Protein AF-A0A2V9LBX5-F1 (afdb_monomer_lite)

Sequence (97 aa):
MRKEGGLKLRGEVLLALDTLKKNPLRSALTILGIVIGITTVITVSAMINGLNDNVLAGIRELGSDTIIAYRFPWASLSRPPSEWFTRKELQPEWADD

Structure (mmCIF, N/CA/C/O backbone):
data_AF-A0A2V9LBX5-F1
#
_entry.id   AF-A0A2V9LBX5-F1
#
loop_
_atom_site.group_PDB
_atom_site.id
_atom_site.type_symbol
_atom_site.label_atom_id
_atom_site.label_alt_id
_atom_site.label_comp_id
_atom_site.label_asym_id
_atom_site.label_entity_id
_atom_site.label_seq_id
_atom_site.pdbx_PDB_ins_code
_atom_site.Cartn_x
_atom_site.Cartn_y
_atom_site.Cartn_z
_atom_site.occupancy
_atom_site.B_iso_or_equiv
_atom_site.auth_seq_id
_atom_site.auth_comp_id
_atom_site.auth_asym_id
_atom_site.auth_atom_id
_atom_site.pdbx_PDB_model_num
ATOM 1 N N . MET A 1 1 ? -31.608 -23.260 14.631 1.00 55.88 1 MET A N 1
ATOM 2 C CA . MET A 1 1 ? 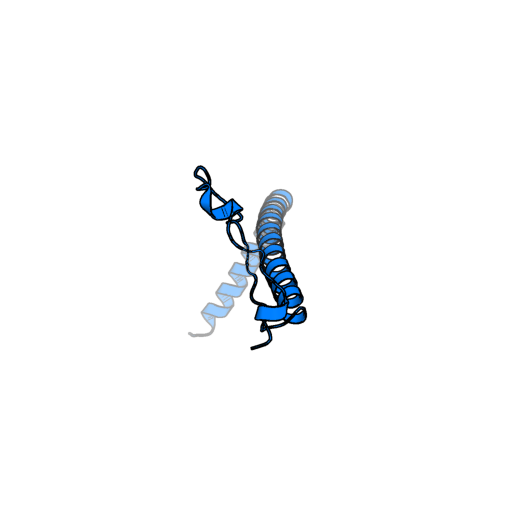-30.171 -23.367 14.975 1.00 55.88 1 MET A CA 1
ATOM 3 C C . MET A 1 1 ? -29.205 -22.510 14.135 1.00 55.88 1 MET A C 1
ATOM 5 O O . MET A 1 1 ? -28.169 -22.147 14.661 1.00 55.88 1 MET A O 1
ATOM 9 N N . ARG A 1 2 ? -29.487 -22.096 12.882 1.00 62.78 2 ARG A N 1
ATOM 10 C CA . ARG A 1 2 ? -28.494 -21.358 12.050 1.00 62.78 2 ARG A CA 1
ATOM 11 C C . ARG A 1 2 ? -28.227 -19.882 12.435 1.00 62.78 2 ARG A C 1
ATOM 13 O O . ARG A 1 2 ? -27.262 -19.304 11.952 1.00 62.78 2 ARG A O 1
ATOM 20 N N . LYS A 1 3 ? -29.050 -19.259 13.293 1.00 62.06 3 LYS A N 1
ATOM 21 C CA . LYS A 1 3 ? -28.905 -17.834 13.677 1.00 62.06 3 LYS A CA 1
ATOM 22 C C . LYS A 1 3 ? -27.942 -17.573 14.848 1.00 62.06 3 LYS A C 1
ATOM 24 O O . LYS A 1 3 ? -27.569 -16.425 15.062 1.00 62.06 3 LYS A O 1
ATOM 29 N N . GLU A 1 4 ? -27.502 -18.603 15.569 1.00 67.69 4 GLU A N 1
ATOM 30 C CA . GLU A 1 4 ? -26.679 -18.430 16.779 1.00 67.69 4 GLU A CA 1
ATOM 31 C C . GLU A 1 4 ? -25.213 -18.093 16.469 1.00 67.69 4 GLU A C 1
ATOM 33 O O . GLU A 1 4 ? -24.595 -17.317 17.193 1.00 67.69 4 GLU A O 1
ATOM 38 N N . GLY A 1 5 ? -24.666 -18.600 15.357 1.00 70.50 5 GLY A N 1
ATOM 39 C CA . GLY A 1 5 ? -23.280 -18.320 14.957 1.00 70.50 5 GLY A CA 1
ATOM 40 C C . GLY A 1 5 ? -23.031 -16.846 14.621 1.00 70.50 5 GLY A C 1
ATOM 41 O O . GLY A 1 5 ? -22.014 -16.283 15.011 1.00 70.50 5 GLY A O 1
ATOM 42 N N . GLY A 1 6 ? -23.997 -16.185 13.973 1.00 76.38 6 GLY A N 1
ATOM 43 C CA . GLY A 1 6 ? -23.882 -14.766 13.625 1.00 76.38 6 GLY A CA 1
ATOM 44 C C . GLY A 1 6 ? -23.916 -13.831 14.839 1.00 76.38 6 GLY A C 1
ATOM 45 O O . GLY A 1 6 ? -23.275 -12.786 14.820 1.00 76.38 6 GLY A O 1
ATOM 46 N N . LEU A 1 7 ? -24.631 -14.200 15.907 1.00 79.88 7 LEU A N 1
ATOM 47 C CA . LEU A 1 7 ? -24.694 -13.398 17.133 1.00 79.88 7 LEU A CA 1
ATOM 48 C C . LEU A 1 7 ? -23.397 -13.518 17.951 1.00 79.88 7 LEU A C 1
ATOM 50 O O . LEU A 1 7 ? -22.921 -12.522 18.492 1.00 79.88 7 LEU A O 1
ATOM 54 N N . LYS A 1 8 ? -22.802 -14.719 17.978 1.00 83.88 8 LYS A N 1
ATOM 55 C CA . LYS A 1 8 ? -21.523 -14.987 18.653 1.00 83.88 8 LYS A CA 1
ATOM 56 C C . LYS A 1 8 ? -20.372 -14.203 18.024 1.00 83.88 8 LYS A C 1
ATOM 58 O O . LYS A 1 8 ? -19.694 -13.471 18.735 1.00 83.88 8 LYS A O 1
ATOM 63 N N . LEU A 1 9 ? -20.244 -14.241 16.694 1.00 87.06 9 LEU A N 1
ATOM 64 C CA . LEU A 1 9 ? -19.219 -13.479 15.966 1.00 87.06 9 LEU A CA 1
ATOM 65 C C . LEU A 1 9 ? -19.304 -11.972 16.247 1.00 87.06 9 LEU A C 1
ATOM 67 O O . LEU A 1 9 ? -18.288 -11.307 16.420 1.00 87.06 9 LEU A O 1
ATOM 71 N N . ARG A 1 10 ? -20.522 -11.422 16.340 1.00 87.62 10 ARG A N 1
ATOM 72 C CA . ARG A 1 10 ? -20.717 -9.999 16.659 1.00 87.62 10 ARG A CA 1
ATOM 73 C C . ARG A 1 10 ? -20.268 -9.6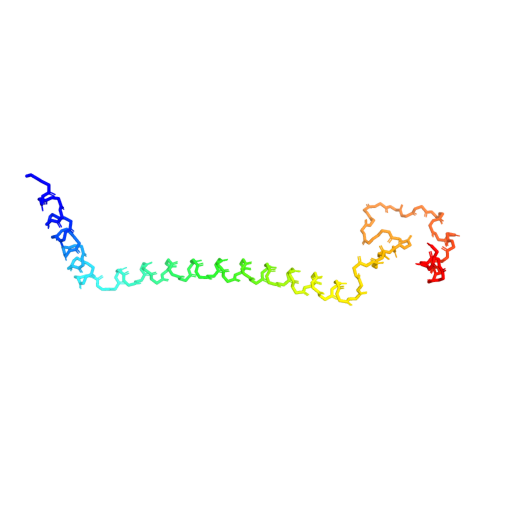61 18.080 1.00 87.62 10 ARG A C 1
ATOM 75 O O . ARG A 1 10 ? -19.652 -8.617 18.264 1.00 87.62 10 ARG A O 1
ATOM 82 N N . GLY A 1 11 ? -20.555 -10.522 19.058 1.00 88.94 11 GLY A N 1
ATOM 83 C CA . GLY A 1 11 ? -20.113 -10.336 20.443 1.00 88.94 11 GLY A CA 1
ATOM 84 C C . GLY A 1 11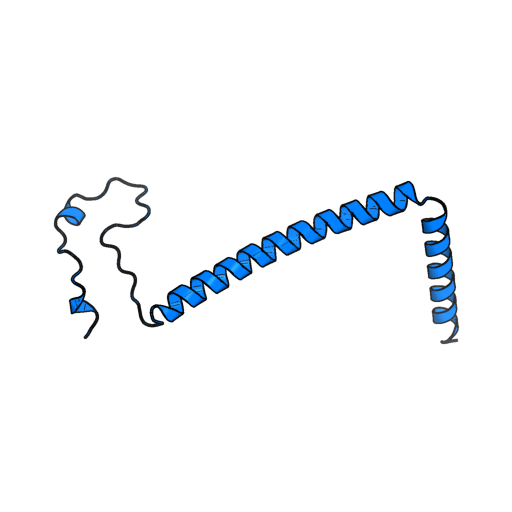 ? -18.594 -10.433 20.598 1.00 88.94 11 GLY A C 1
ATOM 85 O O . GLY A 1 11 ? -17.990 -9.603 21.274 1.00 88.94 11 GLY A O 1
ATOM 86 N N . GLU A 1 12 ? -17.969 -11.391 19.914 1.00 90.12 12 GLU A N 1
ATOM 87 C CA . GLU A 1 12 ? -16.516 -11.593 19.934 1.00 90.12 12 GLU A CA 1
ATOM 88 C C . GLU A 1 12 ? -15.755 -10.428 19.288 1.00 90.12 12 GLU A C 1
ATOM 90 O O . GLU A 1 12 ? -14.775 -9.944 19.856 1.00 90.12 12 GLU A O 1
ATOM 95 N N . VAL A 1 13 ? -16.239 -9.902 18.155 1.00 90.69 13 VAL A N 1
ATOM 96 C CA . VAL A 1 13 ? -15.660 -8.703 17.520 1.00 90.69 13 VAL A CA 1
ATOM 97 C C . VAL A 1 13 ? -15.784 -7.483 18.433 1.00 90.69 13 VAL A C 1
ATOM 99 O O . VAL A 1 13 ? -14.830 -6.716 18.563 1.00 90.69 13 VAL A O 1
ATOM 102 N N . LEU A 1 14 ? -16.928 -7.308 19.103 1.00 90.56 14 LEU A N 1
ATOM 103 C CA . LEU A 1 14 ? -17.125 -6.196 20.035 1.00 90.56 14 LEU A CA 1
ATOM 104 C C . LEU A 1 14 ? -16.145 -6.266 21.217 1.00 90.56 14 LEU A C 1
ATOM 106 O O . LEU A 1 14 ? -15.557 -5.254 21.592 1.00 90.56 14 LEU A O 1
ATOM 110 N N . LEU A 1 15 ? -15.935 -7.465 21.768 1.00 90.38 15 LEU A N 1
ATOM 111 C CA . LEU A 1 15 ? -15.006 -7.706 22.874 1.00 90.38 15 LEU A CA 1
ATOM 112 C C . LEU A 1 15 ? -13.543 -7.459 22.464 1.00 90.38 15 LEU A C 1
ATOM 114 O O . LEU A 1 15 ? -12.764 -6.871 23.221 1.00 90.38 15 LEU A O 1
ATOM 118 N N . ALA A 1 16 ? -13.165 -7.871 21.253 1.00 86.81 16 ALA A N 1
ATOM 119 C CA . ALA A 1 16 ? -11.838 -7.613 20.703 1.00 86.81 16 ALA A CA 1
ATOM 120 C C . ALA A 1 16 ? -11.584 -6.105 20.513 1.00 86.81 16 ALA A C 1
ATOM 122 O O . ALA A 1 16 ? -10.515 -5.607 20.876 1.00 86.81 16 ALA A O 1
ATOM 123 N N . LEU A 1 17 ? -12.579 -5.360 20.017 1.00 87.75 17 LEU A N 1
ATOM 124 C CA . LEU A 1 17 ? -12.510 -3.900 19.875 1.00 87.75 17 LEU A CA 1
ATOM 125 C C . LEU A 1 17 ? -12.385 -3.185 21.227 1.00 87.75 17 LEU A C 1
ATOM 127 O O . LEU A 1 17 ? -11.599 -2.244 21.352 1.00 87.75 17 LEU A O 1
ATOM 131 N N . ASP A 1 18 ? -13.101 -3.649 22.252 1.00 87.75 18 ASP A N 1
ATOM 132 C CA . ASP A 1 18 ? -12.991 -3.099 23.608 1.00 87.75 18 ASP A CA 1
ATOM 133 C C . ASP A 1 18 ? -11.589 -3.332 24.203 1.00 87.75 18 ASP A C 1
ATOM 135 O O . ASP A 1 18 ? -10.989 -2.454 24.828 1.00 87.75 18 ASP A O 1
ATOM 139 N N . THR A 1 19 ? -10.995 -4.489 23.902 1.00 84.12 19 THR A N 1
ATOM 140 C CA . THR A 1 19 ? -9.632 -4.838 24.324 1.00 84.12 19 THR A CA 1
ATOM 141 C C . THR A 1 19 ? -8.567 -3.970 23.639 1.00 84.12 19 THR A C 1
ATOM 143 O O . THR A 1 19 ? -7.633 -3.509 24.301 1.00 84.12 19 THR A O 1
ATOM 146 N N . LEU A 1 20 ? -8.722 -3.680 22.341 1.00 84.38 20 LEU A N 1
ATOM 147 C CA . LEU A 1 20 ? -7.851 -2.755 21.598 1.00 84.38 20 LEU A CA 1
ATOM 148 C C . LEU A 1 20 ? -7.889 -1.339 22.195 1.00 84.38 20 LEU A C 1
ATOM 150 O O . LEU A 1 20 ? -6.851 -0.681 22.303 1.00 84.38 20 LEU A O 1
ATOM 154 N N . LYS A 1 21 ? -9.070 -0.895 22.640 1.00 83.00 21 LYS A N 1
ATOM 155 C CA . LYS A 1 21 ? -9.292 0.431 23.234 1.00 83.00 21 LYS A CA 1
ATOM 156 C C . LYS A 1 21 ? -8.755 0.554 24.667 1.00 83.00 21 LYS A C 1
ATOM 158 O O . LYS A 1 21 ? -8.386 1.652 25.076 1.00 83.00 21 LYS A O 1
ATOM 163 N N . LYS A 1 22 ? -8.639 -0.557 25.407 1.00 86.56 22 LYS A N 1
ATOM 164 C CA . LYS A 1 22 ? -8.030 -0.608 26.753 1.00 86.56 22 LYS A CA 1
ATOM 165 C C . LYS A 1 22 ? -6.531 -0.289 26.772 1.00 86.56 22 LYS A C 1
ATOM 167 O O . LYS A 1 22 ? -6.050 0.238 27.767 1.00 86.56 22 LYS A O 1
ATOM 172 N N . ASN A 1 23 ? -5.791 -0.603 25.703 1.00 86.88 23 ASN A N 1
ATOM 173 C CA . ASN A 1 23 ? -4.344 -0.359 25.605 1.00 86.88 23 ASN A CA 1
ATOM 174 C C . ASN A 1 23 ? -3.984 0.338 24.280 1.00 86.88 23 ASN A C 1
ATOM 176 O O . ASN A 1 23 ? -3.442 -0.301 23.370 1.00 86.88 23 ASN A O 1
ATOM 180 N N . PRO A 1 24 ? -4.256 1.650 24.159 1.00 82.25 24 PRO A N 1
ATOM 181 C CA . PRO A 1 24 ? -4.142 2.362 22.889 1.00 82.25 24 PRO A CA 1
ATOM 182 C C . PRO A 1 24 ? -2.698 2.460 22.382 1.00 82.25 24 PRO A C 1
ATOM 184 O O . PRO A 1 24 ? -2.471 2.287 21.192 1.00 82.25 24 PRO A O 1
ATOM 187 N N . LEU A 1 25 ? -1.706 2.658 23.260 1.00 89.50 25 LEU A N 1
ATOM 188 C CA . LEU A 1 25 ? -0.300 2.805 22.852 1.00 89.50 25 LEU A CA 1
ATOM 189 C C . LEU A 1 25 ? 0.272 1.525 22.227 1.00 89.50 25 LEU A C 1
ATOM 191 O O . LEU A 1 25 ? 0.913 1.570 21.180 1.00 89.50 25 LEU A O 1
ATOM 195 N N . ARG A 1 26 ? 0.015 0.371 22.850 1.00 91.00 26 ARG A N 1
ATOM 196 C CA . ARG A 1 26 ? 0.539 -0.922 22.387 1.00 91.00 26 ARG A CA 1
ATOM 197 C C . ARG A 1 26 ? -0.127 -1.365 21.085 1.00 91.00 26 ARG A C 1
ATOM 199 O O . ARG A 1 26 ? 0.547 -1.793 20.151 1.00 91.00 26 ARG A O 1
ATOM 206 N N . SER A 1 27 ? -1.449 -1.243 21.022 1.00 90.12 27 SER A N 1
ATOM 207 C CA . SER A 1 27 ? -2.226 -1.617 19.841 1.00 90.12 27 SER A CA 1
ATOM 208 C C . SER A 1 27 ? -1.930 -0.688 18.661 1.00 90.12 27 SER A C 1
ATOM 210 O O . SER A 1 27 ? -1.717 -1.162 17.552 1.00 90.12 27 SER A O 1
ATOM 212 N N . ALA A 1 28 ? -1.821 0.626 18.890 1.00 91.00 28 ALA A N 1
ATOM 213 C CA . ALA A 1 28 ? -1.505 1.572 17.823 1.00 91.00 28 ALA A CA 1
ATOM 214 C C . ALA A 1 28 ? -0.096 1.357 17.258 1.00 91.00 28 ALA A C 1
ATOM 216 O O . ALA A 1 28 ? 0.058 1.307 16.043 1.00 91.00 28 ALA A O 1
ATOM 217 N N . LEU A 1 29 ? 0.921 1.180 18.110 1.00 93.62 29 LEU A N 1
ATOM 218 C CA . LEU A 1 29 ? 2.305 1.030 17.651 1.00 93.62 29 LEU A CA 1
ATOM 219 C C . LEU A 1 29 ? 2.519 -0.255 16.833 1.00 93.62 29 LEU A C 1
ATOM 221 O O . LEU A 1 29 ? 3.256 -0.246 15.850 1.00 93.62 29 LEU A O 1
ATOM 225 N N . THR A 1 30 ? 1.849 -1.349 17.203 1.00 93.25 30 THR A N 1
ATOM 226 C CA . THR A 1 30 ? 1.922 -2.619 16.458 1.00 93.25 30 THR A CA 1
ATOM 227 C C . THR A 1 30 ? 1.236 -2.527 15.098 1.00 93.25 30 THR A C 1
ATOM 229 O O . THR A 1 30 ? 1.818 -2.934 14.094 1.00 93.25 30 THR A O 1
ATOM 232 N N . ILE A 1 31 ? 0.042 -1.929 15.039 1.00 94.25 31 ILE A N 1
ATOM 233 C CA . ILE A 1 31 ? -0.668 -1.688 13.777 1.00 94.25 31 ILE A CA 1
ATOM 234 C C . ILE A 1 31 ? 0.148 -0.748 12.885 1.00 94.25 31 ILE A C 1
ATOM 236 O O . ILE A 1 31 ? 0.332 -1.037 11.707 1.00 94.25 31 ILE A O 1
ATOM 240 N N . LEU A 1 32 ? 0.696 0.334 13.445 1.00 95.44 32 LEU A N 1
ATOM 241 C CA . LEU A 1 32 ? 1.532 1.286 12.715 1.00 95.44 32 LEU A CA 1
ATOM 242 C C . LEU A 1 32 ? 2.759 0.596 12.103 1.00 95.44 32 LEU A C 1
ATOM 244 O O . LEU A 1 32 ? 3.043 0.790 10.925 1.00 95.44 32 LEU A O 1
ATOM 248 N N . GLY A 1 33 ? 3.454 -0.246 12.874 1.00 96.00 33 GLY A N 1
ATOM 249 C CA . GLY A 1 33 ? 4.614 -0.992 12.386 1.00 96.00 33 GLY A CA 1
ATOM 250 C C . GLY A 1 33 ? 4.274 -1.920 11.218 1.00 96.00 33 GLY A C 1
ATOM 251 O O . GLY A 1 33 ? 4.976 -1.919 10.207 1.00 96.00 33 GLY A O 1
ATOM 252 N N . ILE A 1 34 ? 3.166 -2.662 11.320 1.00 96.56 34 ILE A N 1
ATOM 253 C CA . ILE A 1 34 ? 2.692 -3.548 10.247 1.00 96.56 34 ILE A CA 1
ATOM 254 C C . ILE A 1 34 ? 2.313 -2.738 9.001 1.00 96.56 34 ILE A C 1
ATOM 256 O O . ILE A 1 34 ? 2.714 -3.093 7.894 1.00 96.56 34 ILE A O 1
ATOM 260 N N . VAL A 1 35 ? 1.583 -1.631 9.168 1.00 97.12 35 VAL A N 1
ATOM 261 C CA . VAL A 1 35 ? 1.167 -0.765 8.056 1.00 97.12 35 VAL A CA 1
ATOM 262 C C . VAL A 1 35 ? 2.381 -0.188 7.338 1.00 97.12 35 VAL A C 1
ATOM 264 O O . VAL A 1 35 ? 2.451 -0.283 6.115 1.00 97.12 35 VAL A O 1
ATOM 267 N N . ILE A 1 36 ? 3.360 0.355 8.067 1.00 96.69 36 ILE A N 1
ATOM 268 C CA . ILE A 1 36 ? 4.586 0.893 7.465 1.00 96.69 36 ILE A CA 1
ATOM 269 C C . ILE A 1 36 ? 5.337 -0.215 6.715 1.00 96.69 36 ILE A C 1
ATOM 271 O O . ILE A 1 36 ? 5.708 -0.015 5.562 1.00 96.69 36 ILE A O 1
ATOM 275 N N . GLY A 1 37 ? 5.505 -1.395 7.321 1.00 96.69 37 GLY A N 1
ATOM 276 C CA . GLY A 1 37 ? 6.223 -2.512 6.702 1.00 96.69 37 GLY A CA 1
ATOM 277 C C . GLY A 1 37 ? 5.571 -3.026 5.416 1.00 96.69 37 GLY A C 1
ATOM 278 O O . GLY A 1 37 ? 6.251 -3.242 4.419 1.00 96.69 37 GLY A O 1
ATOM 279 N N . ILE A 1 38 ? 4.248 -3.191 5.402 1.00 97.00 38 ILE A N 1
ATOM 280 C CA . ILE A 1 38 ? 3.536 -3.657 4.205 1.00 97.00 38 ILE A CA 1
ATOM 281 C C . ILE A 1 38 ? 3.532 -2.566 3.126 1.00 97.00 38 ILE A C 1
ATOM 283 O O . ILE A 1 38 ? 3.749 -2.856 1.950 1.00 97.00 38 ILE A O 1
ATOM 287 N N . THR A 1 39 ? 3.344 -1.302 3.515 1.00 97.38 39 THR A N 1
ATOM 288 C CA . THR A 1 39 ? 3.278 -0.182 2.564 1.00 97.38 39 THR A CA 1
ATOM 289 C C . THR A 1 39 ? 4.604 0.018 1.833 1.00 97.38 39 THR A C 1
ATOM 291 O O . THR A 1 39 ? 4.595 0.248 0.624 1.00 97.38 39 THR A O 1
ATOM 294 N N . THR A 1 40 ? 5.750 -0.112 2.511 1.00 97.25 40 THR A N 1
ATOM 295 C CA . THR A 1 40 ? 7.067 0.022 1.863 1.00 97.25 40 THR A CA 1
ATOM 296 C C . THR A 1 40 ? 7.318 -1.100 0.861 1.00 97.25 40 THR A C 1
ATOM 298 O O . THR A 1 40 ? 7.735 -0.823 -0.262 1.00 97.25 40 THR A O 1
ATOM 301 N N . VAL A 1 41 ? 6.995 -2.348 1.211 1.00 97.38 41 VAL A N 1
ATOM 302 C CA . VAL A 1 41 ? 7.146 -3.499 0.305 1.00 97.38 41 VAL A CA 1
ATOM 303 C C . VAL A 1 41 ? 6.263 -3.349 -0.935 1.00 97.38 41 VAL A C 1
ATOM 305 O O . VAL A 1 41 ? 6.740 -3.558 -2.053 1.00 97.38 41 VAL A O 1
ATOM 308 N N . ILE A 1 42 ? 5.001 -2.939 -0.762 1.00 96.88 42 ILE A N 1
ATOM 309 C CA . ILE A 1 42 ? 4.088 -2.680 -1.886 1.00 96.88 42 ILE A CA 1
ATOM 310 C C . ILE A 1 42 ? 4.623 -1.538 -2.752 1.00 96.88 42 ILE A C 1
ATOM 312 O O . ILE A 1 42 ? 4.671 -1.680 -3.970 1.00 96.88 42 ILE A O 1
ATOM 316 N N . THR A 1 43 ? 5.072 -0.438 -2.142 1.00 97.12 43 THR A N 1
ATOM 317 C CA . THR A 1 43 ? 5.604 0.730 -2.863 1.00 97.12 43 THR A CA 1
ATOM 318 C C . THR A 1 43 ? 6.818 0.367 -3.708 1.00 97.12 43 THR A C 1
ATOM 320 O O . THR A 1 43 ? 6.857 0.693 -4.890 1.00 97.12 43 THR A O 1
ATOM 323 N N . VAL A 1 44 ? 7.794 -0.341 -3.135 1.00 97.12 44 VAL A N 1
ATOM 324 C CA . VAL A 1 44 ? 9.001 -0.757 -3.863 1.00 97.12 44 VAL A CA 1
ATOM 325 C C . VAL A 1 44 ? 8.642 -1.715 -4.997 1.00 97.12 44 VAL A C 1
ATOM 327 O O . VAL A 1 44 ? 9.111 -1.535 -6.117 1.00 97.12 44 VAL A O 1
ATOM 330 N N . SER A 1 45 ? 7.759 -2.684 -4.747 1.00 96.25 45 SER A N 1
ATOM 331 C CA . SER A 1 45 ? 7.314 -3.627 -5.782 1.00 96.25 45 SER A CA 1
ATOM 332 C C . SER A 1 45 ? 6.590 -2.911 -6.927 1.00 96.25 45 SER A C 1
ATOM 334 O O . SER A 1 45 ? 6.868 -3.163 -8.097 1.00 96.25 45 SER A O 1
ATOM 336 N N . ALA A 1 46 ? 5.696 -1.977 -6.596 1.00 94.81 46 ALA A N 1
ATOM 337 C CA . ALA A 1 46 ? 4.974 -1.167 -7.570 1.00 94.81 46 ALA A CA 1
ATOM 338 C C . ALA A 1 46 ? 5.915 -0.253 -8.363 1.00 94.81 46 ALA A C 1
ATOM 340 O O . ALA A 1 46 ? 5.748 -0.113 -9.569 1.00 94.81 46 ALA A O 1
ATOM 341 N N . MET A 1 47 ? 6.926 0.327 -7.714 1.00 94.62 47 MET A N 1
ATOM 342 C CA . MET A 1 47 ? 7.929 1.158 -8.372 1.00 94.62 47 MET A CA 1
ATOM 343 C C . MET A 1 47 ? 8.788 0.351 -9.349 1.00 94.62 47 MET A C 1
ATOM 345 O O . MET A 1 47 ? 9.013 0.809 -10.463 1.00 94.62 47 MET A O 1
ATOM 349 N N . ILE A 1 48 ? 9.242 -0.846 -8.965 1.00 91.56 48 ILE A N 1
ATOM 350 C CA . ILE A 1 48 ? 10.033 -1.725 -9.842 1.00 91.56 48 ILE A CA 1
ATOM 351 C C . ILE A 1 48 ? 9.215 -2.124 -11.071 1.00 91.56 48 ILE A C 1
ATOM 353 O O . ILE A 1 48 ? 9.687 -1.979 -12.197 1.00 91.56 48 ILE A O 1
ATOM 357 N N . ASN A 1 49 ? 7.983 -2.589 -10.860 1.00 89.31 49 ASN A N 1
ATOM 358 C CA . ASN A 1 49 ? 7.107 -3.001 -11.954 1.00 89.31 49 ASN A CA 1
ATOM 359 C C . ASN A 1 49 ? 6.734 -1.812 -12.843 1.00 89.31 49 ASN A C 1
ATOM 361 O O . ASN A 1 49 ? 6.839 -1.901 -14.060 1.00 89.31 49 ASN A O 1
ATOM 365 N N . GLY A 1 50 ? 6.390 -0.675 -12.237 1.00 87.00 50 GLY A N 1
ATOM 366 C CA . GLY A 1 50 ? 6.077 0.550 -12.959 1.00 87.00 50 GLY A CA 1
ATOM 367 C C . GLY A 1 50 ? 7.259 1.049 -13.783 1.00 87.00 50 GLY A C 1
ATOM 368 O O . GLY A 1 50 ? 7.077 1.425 -14.934 1.00 87.00 50 GLY A O 1
ATOM 369 N N . LEU A 1 51 ? 8.478 1.023 -13.244 1.00 85.06 51 LEU A N 1
ATOM 370 C CA . LEU A 1 51 ? 9.669 1.418 -13.992 1.00 85.06 51 LEU A CA 1
ATOM 371 C C . LEU A 1 51 ? 9.955 0.455 -15.147 1.00 85.06 51 LEU A C 1
ATOM 373 O O . LEU A 1 51 ? 10.252 0.915 -16.243 1.00 85.06 51 LEU A O 1
ATOM 377 N N . ASN A 1 52 ? 9.831 -0.856 -14.927 1.00 81.12 52 ASN A N 1
ATOM 378 C CA . ASN A 1 52 ? 10.001 -1.851 -15.984 1.00 81.12 52 ASN A CA 1
ATOM 379 C C . ASN A 1 52 ? 8.995 -1.626 -17.122 1.00 81.12 52 ASN A C 1
ATOM 381 O O . ASN A 1 52 ? 9.394 -1.526 -18.278 1.00 81.12 52 ASN A O 1
ATOM 385 N N . ASP A 1 53 ? 7.718 -1.429 -16.791 1.00 80.56 53 ASP A N 1
ATOM 386 C CA . ASP A 1 53 ? 6.669 -1.160 -17.775 1.00 80.56 53 ASP A CA 1
ATOM 387 C C . ASP A 1 53 ? 6.881 0.169 -18.510 1.00 80.56 53 ASP A C 1
ATOM 389 O O . ASP A 1 53 ? 6.704 0.221 -19.723 1.00 80.56 53 ASP A O 1
ATOM 393 N N . ASN A 1 54 ? 7.309 1.233 -17.820 1.00 78.44 54 ASN A N 1
ATOM 394 C CA . ASN A 1 54 ? 7.599 2.525 -18.454 1.00 78.44 54 ASN A CA 1
ATOM 395 C C . ASN A 1 54 ? 8.820 2.449 -19.384 1.00 78.44 54 ASN A C 1
ATOM 397 O O . ASN A 1 54 ? 8.797 3.011 -20.476 1.00 78.44 54 ASN A O 1
ATOM 401 N N . VAL A 1 55 ? 9.877 1.738 -18.983 1.00 74.75 55 VAL A N 1
ATOM 402 C CA . VAL A 1 55 ? 11.069 1.533 -19.819 1.00 74.75 55 VAL A CA 1
ATOM 403 C C . VAL A 1 55 ? 10.733 0.649 -21.021 1.00 74.75 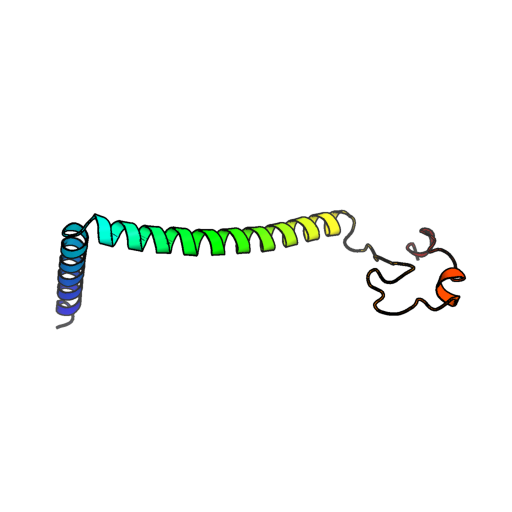55 VAL A C 1
ATOM 405 O O . VAL A 1 55 ? 11.092 0.991 -22.142 1.00 74.75 55 VAL A O 1
ATOM 408 N N . LEU A 1 56 ? 9.992 -0.446 -20.823 1.00 69.31 56 LEU A N 1
ATOM 409 C CA . LEU A 1 56 ? 9.498 -1.301 -21.906 1.00 69.31 56 LEU A CA 1
ATOM 410 C C . LEU A 1 56 ? 8.578 -0.537 -22.862 1.00 69.31 56 LEU A C 1
ATOM 412 O O . LEU A 1 56 ? 8.673 -0.735 -24.068 1.00 69.31 56 LEU A O 1
ATOM 416 N N . ALA A 1 57 ? 7.699 0.326 -22.351 1.00 68.62 57 ALA A N 1
ATOM 417 C CA . ALA A 1 57 ? 6.822 1.158 -23.168 1.00 68.62 57 ALA A CA 1
ATOM 418 C C . ALA A 1 57 ? 7.621 2.173 -23.994 1.00 68.62 57 ALA A C 1
ATOM 420 O O . ALA A 1 57 ? 7.417 2.246 -25.201 1.00 68.62 57 ALA A O 1
ATOM 421 N N . GLY A 1 58 ? 8.588 2.865 -23.384 1.00 67.00 58 GLY A N 1
ATOM 422 C CA . GLY A 1 58 ? 9.467 3.794 -24.098 1.00 67.00 58 GLY A CA 1
ATOM 423 C C . GLY A 1 58 ? 10.331 3.100 -25.156 1.00 67.00 58 GLY A C 1
ATOM 424 O O . GLY A 1 58 ? 10.482 3.609 -26.261 1.00 67.00 58 GLY A O 1
ATOM 425 N N . ILE A 1 59 ? 10.842 1.897 -24.870 1.00 65.06 59 ILE A N 1
ATOM 426 C CA . ILE A 1 59 ? 11.563 1.075 -25.858 1.00 65.06 59 ILE A CA 1
ATOM 427 C C . ILE A 1 59 ? 10.631 0.629 -26.994 1.00 65.06 59 ILE A C 1
ATOM 429 O O . ILE A 1 59 ? 11.037 0.633 -28.150 1.00 65.06 59 ILE A O 1
ATOM 433 N N . ARG A 1 60 ? 9.378 0.270 -26.697 1.00 62.25 60 ARG A N 1
ATOM 434 C CA . ARG A 1 60 ? 8.388 -0.113 -27.718 1.00 62.25 60 ARG A CA 1
ATOM 435 C C . ARG A 1 60 ? 7.952 1.063 -28.590 1.00 62.25 60 ARG A C 1
ATOM 437 O O . ARG A 1 60 ? 7.725 0.862 -29.779 1.00 62.25 60 ARG A O 1
ATOM 444 N N . GLU A 1 61 ? 7.855 2.270 -28.035 1.00 60.69 61 GLU A N 1
ATOM 445 C CA . GLU A 1 61 ? 7.600 3.497 -28.805 1.00 60.69 61 GLU A CA 1
ATOM 446 C C . GLU A 1 61 ? 8.772 3.865 -29.720 1.00 60.69 61 GLU A C 1
ATOM 448 O O . GLU A 1 61 ? 8.553 4.403 -30.802 1.00 60.69 61 GLU A O 1
ATOM 453 N N . LEU A 1 62 ? 10.002 3.498 -29.345 1.00 62.16 62 LEU A N 1
ATOM 454 C CA . LEU A 1 62 ? 11.178 3.561 -30.221 1.00 62.16 62 LEU A CA 1
ATOM 455 C C . LEU A 1 62 ? 11.178 2.478 -31.323 1.00 62.16 62 LEU A C 1
ATOM 457 O O . LEU A 1 62 ? 12.131 2.398 -32.095 1.00 62.16 62 LEU A O 1
ATOM 461 N N . GLY A 1 63 ? 10.117 1.671 -31.425 1.00 53.31 63 GLY A N 1
ATOM 462 C CA . GLY A 1 63 ? 9.905 0.675 -32.469 1.00 53.31 63 GLY A CA 1
ATOM 463 C C . GLY A 1 63 ? 9.847 -0.741 -31.902 1.00 53.31 63 GLY A C 1
ATOM 464 O O . GLY A 1 63 ? 10.833 -1.275 -31.401 1.00 53.31 63 GLY A O 1
ATOM 465 N N . SER A 1 64 ? 8.694 -1.398 -32.056 1.00 53.75 64 SER A N 1
ATOM 466 C CA . SER A 1 64 ? 8.500 -2.833 -31.781 1.00 53.75 64 SER A CA 1
ATOM 467 C C . SER A 1 64 ? 9.326 -3.757 -32.699 1.00 53.75 64 SER A C 1
ATOM 469 O O . SER A 1 64 ? 9.217 -4.975 -32.570 1.00 53.75 64 SER A O 1
ATOM 471 N N . ASP A 1 65 ? 10.134 -3.184 -33.594 1.00 55.62 65 ASP A N 1
ATOM 472 C CA . ASP A 1 65 ? 10.994 -3.869 -34.563 1.00 55.62 65 ASP A CA 1
ATOM 473 C C . ASP A 1 65 ? 12.462 -3.398 -34.471 1.00 55.62 65 ASP A C 1
ATOM 475 O O . ASP A 1 65 ? 13.233 -3.478 -35.420 1.00 55.62 65 ASP A O 1
ATOM 479 N N . THR A 1 66 ? 12.880 -2.854 -33.324 1.00 53.12 66 THR A N 1
ATOM 480 C CA . THR A 1 66 ? 14.254 -2.359 -33.156 1.00 53.12 66 THR A CA 1
ATOM 481 C C . THR A 1 66 ? 15.170 -3.476 -32.644 1.00 53.12 66 THR A C 1
ATOM 483 O O . THR A 1 66 ? 15.191 -3.800 -31.453 1.00 53.12 66 THR A O 1
ATOM 486 N N . ILE A 1 67 ? 15.962 -4.065 -33.547 1.00 56.59 67 ILE A N 1
ATOM 487 C CA . ILE A 1 67 ? 17.043 -5.004 -33.211 1.00 56.59 67 ILE A CA 1
ATOM 488 C C . ILE A 1 67 ? 18.182 -4.232 -32.531 1.00 56.59 67 ILE A C 1
ATOM 490 O O . ILE A 1 67 ? 18.884 -3.435 -33.150 1.00 56.59 67 ILE A O 1
ATOM 494 N N . ILE A 1 68 ? 18.406 -4.495 -31.243 1.00 56.97 68 ILE A N 1
ATOM 495 C CA . ILE A 1 68 ? 19.501 -3.885 -30.483 1.00 56.97 68 ILE A CA 1
ATOM 496 C C . ILE A 1 68 ? 20.770 -4.734 -30.661 1.00 56.97 68 ILE A C 1
ATOM 498 O O . ILE A 1 68 ? 21.004 -5.700 -29.932 1.00 56.97 68 ILE A O 1
ATOM 502 N N . ALA A 1 69 ? 21.589 -4.385 -31.655 1.00 59.88 69 ALA A N 1
ATOM 503 C CA . ALA A 1 69 ? 22.846 -5.067 -31.957 1.00 59.88 69 ALA A CA 1
ATOM 504 C C . ALA A 1 69 ? 24.052 -4.356 -31.314 1.00 59.88 69 ALA A C 1
ATOM 506 O O . ALA A 1 69 ? 24.298 -3.174 -31.545 1.00 59.88 69 ALA A O 1
ATOM 507 N N . TYR A 1 70 ? 24.854 -5.096 -30.544 1.00 57.72 70 TYR A N 1
ATOM 508 C CA . TYR A 1 70 ? 26.092 -4.597 -29.942 1.00 57.72 70 TYR A CA 1
ATOM 509 C C . TYR A 1 70 ? 27.309 -5.294 -30.562 1.00 57.72 70 TYR A C 1
ATOM 511 O O . TYR A 1 70 ? 27.392 -6.521 -30.579 1.00 57.72 70 TYR A O 1
ATOM 519 N N . ARG A 1 71 ? 28.296 -4.519 -31.037 1.00 53.28 71 ARG A N 1
ATOM 520 C CA . ARG A 1 71 ? 29.560 -5.046 -31.601 1.00 53.28 71 ARG A CA 1
ATOM 521 C C . ARG A 1 71 ? 30.402 -5.807 -30.565 1.00 53.28 71 ARG A C 1
ATOM 523 O O . ARG A 1 71 ? 31.124 -6.739 -30.924 1.00 53.28 71 ARG A O 1
ATOM 530 N N . PHE A 1 72 ? 30.281 -5.427 -29.292 1.00 62.56 72 PHE A N 1
ATOM 531 C CA . PHE A 1 72 ? 30.957 -6.037 -28.149 1.00 62.56 72 PHE A CA 1
ATOM 532 C C . PHE A 1 72 ? 29.932 -6.361 -27.052 1.00 62.56 72 PHE A C 1
ATOM 534 O O . PHE A 1 72 ? 29.044 -5.542 -26.809 1.00 62.56 72 PHE A O 1
ATOM 541 N N . PRO A 1 73 ? 30.030 -7.521 -26.376 1.00 61.62 73 PRO A N 1
ATOM 542 C CA . PRO A 1 73 ? 29.128 -7.845 -25.278 1.00 61.62 73 PRO A CA 1
ATOM 543 C C . PRO A 1 73 ? 29.296 -6.835 -24.135 1.00 61.62 73 PRO A C 1
ATOM 545 O O . PRO A 1 73 ? 30.406 -6.595 -23.664 1.00 61.62 73 PRO A O 1
ATOM 548 N N . TRP A 1 74 ? 28.176 -6.276 -23.672 1.00 61.47 74 TRP A N 1
ATOM 549 C CA . TRP A 1 74 ? 28.093 -5.301 -22.574 1.00 61.47 74 TRP A CA 1
ATOM 550 C C . TRP A 1 74 ? 28.697 -5.777 -21.241 1.00 61.47 74 TRP A C 1
ATOM 552 O O . TRP A 1 74 ? 29.114 -4.961 -20.425 1.00 61.47 74 TRP A O 1
ATOM 562 N N . ALA A 1 75 ? 28.807 -7.092 -21.042 1.00 60.06 75 ALA A N 1
ATOM 563 C CA . ALA A 1 75 ? 29.538 -7.704 -19.943 1.00 60.06 75 ALA A CA 1
ATOM 564 C C . ALA A 1 75 ? 30.431 -8.824 -20.494 1.00 60.06 75 ALA A C 1
ATOM 566 O O . ALA A 1 75 ? 29.957 -9.917 -20.805 1.00 60.06 75 ALA A O 1
ATOM 567 N N . SER A 1 76 ? 31.732 -8.555 -20.623 1.00 63.03 76 SER A N 1
ATOM 568 C CA . SER A 1 76 ? 32.734 -9.573 -20.947 1.00 63.03 76 SER A CA 1
ATOM 569 C C . SER A 1 76 ? 33.518 -9.911 -19.687 1.00 63.03 76 SER A C 1
ATOM 571 O O . SER A 1 76 ? 34.402 -9.164 -19.278 1.00 63.03 76 SER A O 1
ATOM 573 N N . LEU A 1 77 ? 33.200 -11.048 -19.066 1.00 63.59 77 LEU A N 1
ATOM 574 C CA . LEU A 1 77 ? 33.906 -11.545 -17.878 1.00 63.59 77 LEU A CA 1
ATOM 575 C C . LEU A 1 77 ? 35.291 -12.143 -18.218 1.00 63.59 77 LEU A C 1
ATOM 577 O O . LEU A 1 77 ? 36.023 -12.567 -17.330 1.00 63.59 77 LEU A O 1
ATOM 581 N N . SER A 1 78 ? 35.658 -12.187 -19.505 1.00 66.62 78 SER A N 1
ATOM 582 C CA . SER A 1 78 ? 36.935 -12.708 -20.005 1.00 66.62 78 SER A CA 1
ATOM 583 C C . SER A 1 78 ? 37.590 -11.762 -21.014 1.00 66.62 78 SER A C 1
ATOM 585 O O . SER A 1 78 ? 36.926 -10.888 -21.580 1.00 66.62 78 SER A O 1
ATOM 587 N N . ARG A 1 79 ? 38.904 -11.936 -21.234 1.00 66.50 79 ARG A N 1
ATOM 588 C CA . ARG A 1 79 ? 39.700 -11.114 -22.161 1.00 66.50 79 ARG A CA 1
ATOM 589 C C . ARG A 1 79 ? 39.093 -11.183 -23.574 1.00 66.50 79 ARG A C 1
ATOM 591 O O . ARG A 1 79 ? 39.019 -12.280 -24.125 1.00 66.50 79 ARG A O 1
ATOM 598 N N . PRO A 1 80 ? 38.714 -10.042 -24.175 1.00 66.00 80 PRO A N 1
ATOM 599 C CA . PRO A 1 80 ? 38.218 -9.991 -25.546 1.00 66.00 80 PRO A CA 1
ATOM 600 C C . PRO A 1 80 ? 39.220 -10.605 -26.547 1.00 66.00 80 PRO A C 1
ATOM 602 O O . PRO A 1 80 ? 40.385 -10.191 -26.544 1.00 66.00 80 PRO A O 1
ATOM 605 N N . PRO A 1 81 ? 38.812 -11.559 -27.407 1.00 67.50 81 PRO A N 1
ATOM 606 C CA . PRO A 1 81 ? 39.586 -11.990 -28.569 1.00 67.50 81 PRO A CA 1
ATOM 607 C C . PRO A 1 81 ? 39.888 -10.798 -29.491 1.00 67.50 81 PRO A C 1
ATOM 609 O O . PRO A 1 81 ? 39.021 -9.957 -29.735 1.00 67.50 81 PRO A O 1
ATOM 612 N N . SER A 1 82 ? 41.106 -10.730 -30.040 1.00 67.19 82 SER A N 1
ATOM 613 C CA . SER A 1 82 ? 41.555 -9.630 -30.915 1.00 67.19 82 SER A CA 1
ATOM 614 C C . SER A 1 82 ? 40.702 -9.459 -32.177 1.00 67.19 82 SER A C 1
ATOM 616 O O . SER A 1 82 ? 40.622 -8.365 -32.727 1.00 67.19 82 SER A O 1
ATOM 618 N N . GLU A 1 83 ? 40.021 -10.520 -32.607 1.00 66.56 83 GLU A N 1
ATOM 619 C CA . GLU A 1 83 ? 39.172 -10.558 -33.801 1.00 66.56 83 GLU A CA 1
ATOM 620 C C . GLU A 1 83 ? 37.946 -9.637 -33.711 1.00 66.56 83 GLU A C 1
ATOM 622 O O . GLU A 1 83 ? 37.427 -9.188 -34.733 1.00 66.56 83 GLU A O 1
ATOM 627 N N . TRP A 1 84 ? 37.485 -9.295 -32.502 1.00 66.25 84 TRP A N 1
ATOM 628 C CA . TRP A 1 84 ? 36.350 -8.382 -32.334 1.00 66.25 84 TRP A CA 1
ATOM 629 C C . TRP A 1 84 ? 36.681 -6.948 -32.765 1.00 66.25 84 TRP A C 1
ATOM 631 O O . TRP A 1 84 ? 35.806 -6.228 -33.252 1.00 66.25 84 TRP A O 1
ATOM 641 N N . PHE A 1 85 ? 37.950 -6.545 -32.656 1.00 65.12 85 PHE A N 1
ATOM 642 C CA . PHE A 1 85 ? 38.407 -5.227 -33.100 1.00 65.12 85 PHE A CA 1
ATOM 643 C C . PHE A 1 85 ? 38.487 -5.121 -34.626 1.00 65.12 85 PHE A C 1
ATOM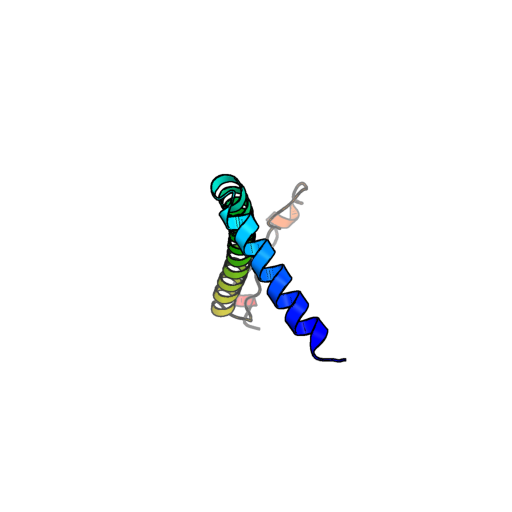 645 O O . PHE A 1 85 ? 38.356 -4.024 -35.163 1.00 65.12 85 PHE A O 1
ATOM 652 N N . THR A 1 86 ? 38.622 -6.247 -35.333 1.00 67.12 86 THR A N 1
ATOM 653 C CA . THR A 1 86 ? 38.672 -6.294 -36.805 1.00 67.12 86 THR A CA 1
ATOM 654 C C . THR A 1 86 ? 37.293 -6.486 -37.442 1.00 67.12 86 THR A C 1
ATOM 656 O O . THR A 1 86 ? 37.148 -6.315 -38.650 1.00 67.12 86 THR A O 1
ATOM 659 N N . ARG A 1 87 ? 36.251 -6.814 -36.661 1.00 65.44 87 ARG A N 1
ATOM 660 C CA . ARG A 1 87 ? 34.891 -6.928 -37.207 1.00 65.44 87 ARG A CA 1
ATOM 661 C C . ARG A 1 87 ? 34.393 -5.585 -37.737 1.00 65.44 87 ARG A C 1
ATOM 663 O O . ARG A 1 87 ? 34.525 -4.571 -37.051 1.00 65.44 87 ARG A O 1
ATOM 670 N N . LYS A 1 88 ? 33.823 -5.618 -38.950 1.00 65.25 88 LYS A N 1
ATOM 671 C CA . LYS A 1 88 ? 33.229 -4.466 -39.639 1.00 65.25 88 LYS A CA 1
ATOM 672 C C . LYS A 1 88 ? 32.183 -3.807 -38.735 1.00 65.25 88 LYS A C 1
ATOM 674 O O . LYS A 1 88 ? 31.459 -4.495 -38.015 1.00 65.25 88 LYS A O 1
ATOM 679 N N . GLU A 1 89 ? 32.165 -2.479 -38.740 1.00 62.9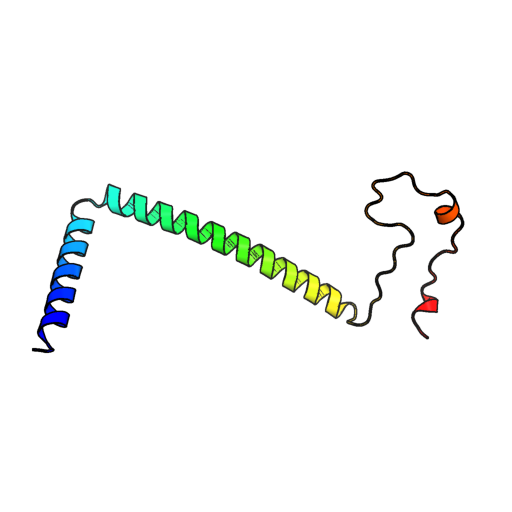1 89 GLU A N 1
ATOM 680 C CA . GLU A 1 89 ? 31.205 -1.700 -37.964 1.00 62.91 89 GLU A CA 1
ATOM 681 C C . GLU A 1 89 ? 29.776 -2.003 -38.424 1.00 62.91 89 GLU A C 1
ATOM 683 O O . GLU A 1 89 ? 29.547 -2.236 -39.611 1.00 62.91 89 GLU A O 1
ATOM 688 N N . LEU A 1 90 ? 28.842 -2.058 -37.472 1.00 65.94 90 LEU A N 1
ATOM 689 C CA . LEU A 1 90 ? 27.429 -2.275 -37.763 1.00 65.94 90 LEU A CA 1
ATOM 690 C C . LEU A 1 90 ? 26.915 -1.038 -38.499 1.00 65.94 90 LEU A C 1
ATOM 692 O O . LEU A 1 90 ? 26.892 0.049 -37.923 1.00 65.94 90 LEU A O 1
ATOM 696 N N . GLN A 1 91 ? 26.560 -1.196 -39.773 1.00 70.69 91 GLN A N 1
ATOM 697 C CA . GLN A 1 91 ? 26.011 -0.104 -40.564 1.00 70.69 91 GLN A CA 1
ATOM 698 C C . GLN A 1 91 ? 24.483 -0.074 -40.394 1.00 70.69 91 GLN A C 1
ATOM 700 O O . GLN A 1 91 ? 23.851 -1.131 -40.462 1.00 70.69 91 GLN A O 1
ATOM 705 N N . PRO A 1 92 ? 23.877 1.110 -40.194 1.00 62.53 92 PRO A N 1
ATOM 706 C CA . PRO A 1 92 ? 22.427 1.247 -40.026 1.00 62.53 92 PRO A CA 1
ATOM 707 C C . PRO A 1 92 ? 21.631 0.827 -41.274 1.00 62.53 92 PRO A C 1
ATOM 709 O O . PRO A 1 92 ? 20.449 0.537 -41.174 1.00 62.53 92 PRO A O 1
ATOM 712 N N . GLU A 1 93 ? 22.288 0.741 -42.432 1.00 67.56 93 GLU A N 1
ATOM 713 C CA . GLU A 1 93 ? 21.720 0.310 -43.716 1.00 67.56 93 GLU A CA 1
ATOM 714 C C . GLU A 1 93 ? 21.393 -1.196 -43.814 1.00 67.56 93 GLU A C 1
ATOM 716 O O . GLU A 1 93 ? 20.758 -1.609 -44.773 1.00 67.56 93 GLU A O 1
ATOM 721 N N . TRP A 1 94 ? 21.815 -2.034 -42.856 1.00 62.62 94 TRP A N 1
ATOM 722 C CA . TRP A 1 94 ? 21.526 -3.484 -42.855 1.00 62.62 94 TRP A CA 1
ATOM 723 C C . TRP A 1 94 ? 20.220 -3.867 -42.147 1.00 62.62 94 TRP A C 1
ATOM 725 O O . TRP A 1 94 ? 19.940 -5.053 -42.004 1.00 62.62 94 TRP A O 1
ATOM 735 N N . ALA A 1 95 ? 19.471 -2.887 -41.644 1.00 61.81 95 ALA A N 1
ATOM 736 C CA . ALA A 1 95 ? 18.216 -3.103 -40.925 1.00 61.81 95 ALA A CA 1
ATOM 737 C C . ALA A 1 95 ? 16.962 -2.933 -41.809 1.00 61.81 95 ALA A C 1
ATOM 739 O O . ALA A 1 95 ? 15.861 -3.130 -41.311 1.00 61.81 95 ALA A O 1
ATOM 740 N N . ASP A 1 96 ? 17.128 -2.551 -43.081 1.00 62.19 96 ASP A N 1
ATOM 741 C CA . ASP A 1 96 ? 16.046 -2.163 -44.009 1.00 62.19 96 ASP A CA 1
ATOM 742 C C . ASP A 1 96 ? 15.709 -3.248 -45.071 1.00 62.19 96 ASP A C 1
ATOM 744 O O . ASP A 1 96 ? 14.923 -2.981 -45.978 1.00 62.19 96 ASP A O 1
ATOM 748 N N . ASP A 1 97 ? 16.287 -4.458 -44.975 1.00 53.31 97 ASP A N 1
ATOM 749 C CA . ASP A 1 97 ? 16.025 -5.625 -45.857 1.00 53.31 97 ASP A CA 1
ATOM 750 C C . ASP A 1 97 ? 15.376 -6.791 -45.083 1.00 53.31 97 ASP A C 1
ATOM 752 O O . ASP A 1 97 ? 15.872 -7.113 -43.974 1.00 53.31 97 ASP A O 1
#

Radius of gyration: 30.19 Å; chains: 1; bounding box: 72×27×73 Å

Secondary structure (DSSP, 8-state):
-TTHHHHHHHHHHHHHHHHHHHSHHHHHHHHHHHHHHHHHHHHHHHHHHHHHHHHHHHHHHT-TT-----SS-S--SSPPPTHHHHSPP--GGGG--

Foldseek 3Di:
DVPPVVVVVVVVVVVVVVVCVVDVVVNVVVVVVVCVVVVVVVVVVCVVVVVVVVVVVVVVVVPPLDDDDDLDPPDDPDDDDPVSVVDDDDDPVVSPD

pLDDT: mean 76.66, std 14.64, range [53.12, 97.38]